Protein AF-A0A7Y1SNH7-F1 (afdb_monomer_lite)

Radius of gyration: 24.49 Å; chains: 1; bounding box: 54×29×59 Å

Foldseek 3Di:
DVVVVVVVVVVVVVLVPDPDAQLQNQLQVQLVVQLVVQLVVCCVDDPRHSPVRSNVRNNVRNVVRNVVRVVVRVCVVPVVPCPCPPVNFDWDADPVVRFIWTQDPVPRFIATPVRHGPPD

Secondary structure (DSSP, 8-state):
-HHHHHHHHHHHHHHHH----HHHHHHHHHHHHHHHHHHHHHHHSTTT-HHHHHHHHHHHHHHHHHHHHHHHHHHHHS-------TT-PPEEEETTTTEEEEE-TTT--EEETTS-B---

Sequence (120 aa):
MKKLILASSAALVLAACTTTGNTERGAAIGAAGGAAAGAIIGNNTGSGDAKTGAIIGGVVGAVGGGMVGREKDKQMNEPTQLKKPASGQTLYYDEQAGRYYFVEEATGRTYWKNGTLRSQ

Structure 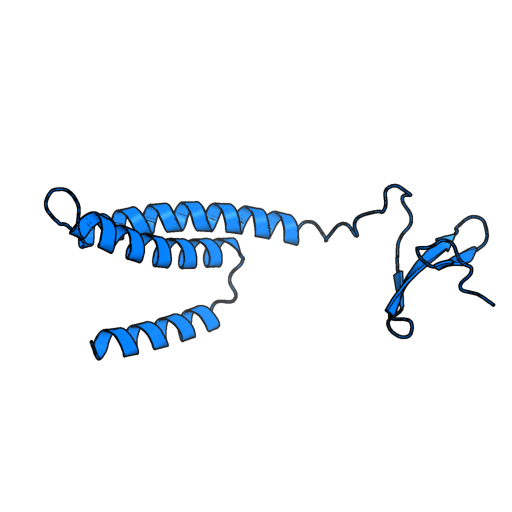(mmCIF, N/CA/C/O backbone):
data_AF-A0A7Y1SNH7-F1
#
_entry.id   AF-A0A7Y1SNH7-F1
#
loop_
_atom_site.group_PDB
_atom_site.id
_atom_site.type_symbol
_atom_site.label_atom_id
_atom_site.label_alt_id
_atom_site.label_comp_id
_atom_site.label_asym_id
_atom_site.label_entity_id
_atom_site.label_seq_id
_atom_site.pdbx_PDB_ins_code
_atom_site.Cartn_x
_atom_site.Cartn_y
_atom_site.Cartn_z
_atom_site.occupancy
_atom_site.B_iso_or_equiv
_atom_site.auth_seq_id
_atom_site.auth_comp_id
_atom_site.auth_asym_id
_atom_site.auth_atom_id
_atom_site.pdbx_PDB_model_num
ATOM 1 N N . MET A 1 1 ? 12.726 -17.276 -21.880 1.00 46.91 1 MET A N 1
ATOM 2 C CA . MET A 1 1 ? 11.355 -17.716 -21.521 1.00 46.91 1 MET A CA 1
ATOM 3 C C . MET A 1 1 ? 11.330 -18.742 -20.386 1.00 46.91 1 MET A C 1
ATOM 5 O O . MET A 1 1 ? 10.824 -18.395 -19.333 1.00 46.91 1 MET A O 1
ATOM 9 N N . LYS A 1 2 ? 11.950 -19.933 -20.497 1.00 40.03 2 LYS A N 1
ATOM 10 C CA . LYS A 1 2 ? 11.984 -20.916 -19.382 1.00 40.03 2 LYS A CA 1
ATOM 11 C C . LYS A 1 2 ? 12.575 -20.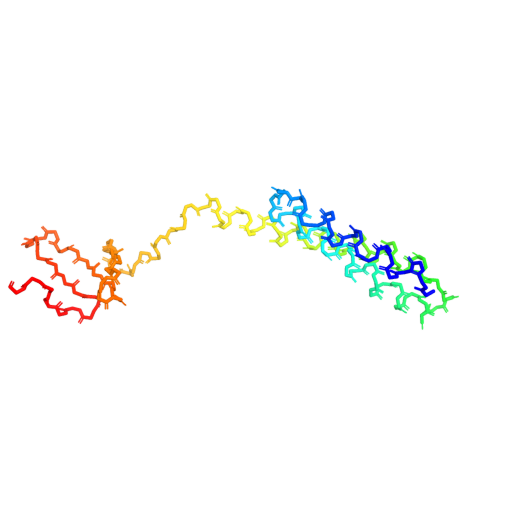372 -18.063 1.00 40.03 2 LYS A C 1
ATOM 13 O O . LYS A 1 2 ? 12.062 -20.663 -16.992 1.00 40.03 2 LYS A O 1
ATOM 18 N N . LYS A 1 3 ? 13.613 -19.526 -18.147 1.00 45.16 3 LYS A N 1
ATOM 19 C CA . LYS A 1 3 ? 14.266 -18.912 -16.973 1.00 45.16 3 LYS A CA 1
ATOM 20 C C . LYS A 1 3 ? 13.418 -17.837 -16.269 1.00 45.16 3 LYS A C 1
ATOM 22 O O . LYS A 1 3 ? 13.597 -17.624 -15.080 1.00 45.16 3 LYS A O 1
ATOM 27 N N . LEU A 1 4 ? 12.486 -17.196 -16.985 1.00 53.53 4 LEU A N 1
ATOM 28 C CA . LEU A 1 4 ? 11.570 -16.193 -16.415 1.00 53.53 4 LEU A CA 1
ATOM 29 C C . LEU A 1 4 ? 10.461 -16.852 -15.587 1.00 53.53 4 LEU A C 1
ATOM 31 O O . LEU A 1 4 ? 10.073 -16.316 -14.556 1.00 53.53 4 LEU A O 1
ATOM 35 N N . ILE A 1 5 ? 10.006 -18.038 -16.004 1.00 57.72 5 ILE A N 1
ATOM 36 C CA . ILE A 1 5 ? 8.978 -18.801 -15.288 1.00 57.72 5 ILE A CA 1
ATOM 37 C C . ILE A 1 5 ? 9.536 -19.313 -13.953 1.00 57.72 5 ILE A C 1
ATOM 39 O O . ILE A 1 5 ? 8.928 -19.067 -12.919 1.00 57.72 5 ILE A O 1
ATOM 43 N N . LEU A 1 6 ? 10.736 -19.914 -13.949 1.00 53.91 6 LEU A N 1
ATOM 44 C CA . LEU A 1 6 ? 11.377 -20.381 -12.708 1.00 53.91 6 LEU A CA 1
ATOM 45 C C . LEU A 1 6 ? 11.674 -19.242 -11.715 1.00 53.91 6 LEU A C 1
ATOM 47 O O . LEU A 1 6 ? 11.485 -19.412 -10.513 1.00 53.91 6 LEU A O 1
ATOM 51 N N . ALA A 1 7 ? 12.118 -18.080 -12.207 1.00 56.19 7 ALA A N 1
ATOM 52 C CA . ALA A 1 7 ? 12.403 -16.921 -11.359 1.00 56.19 7 ALA A CA 1
ATOM 53 C C . ALA A 1 7 ? 11.126 -16.311 -10.750 1.00 56.19 7 ALA A C 1
ATOM 55 O O . ALA A 1 7 ? 11.141 -15.865 -9.605 1.00 56.19 7 ALA A O 1
ATOM 56 N N . SER A 1 8 ? 10.011 -16.332 -11.489 1.00 59.22 8 SER A N 1
ATOM 57 C CA . SER A 1 8 ? 8.720 -15.838 -11.004 1.00 59.22 8 SER A CA 1
ATOM 58 C C . SER A 1 8 ? 8.143 -16.746 -9.911 1.00 59.22 8 SER A C 1
ATOM 60 O O . SER A 1 8 ? 7.733 -16.250 -8.866 1.00 59.22 8 SER A O 1
ATOM 62 N N . SER A 1 9 ? 8.218 -18.073 -10.070 1.00 58.44 9 SER A N 1
ATOM 63 C CA . SER A 1 9 ? 7.771 -19.029 -9.044 1.00 58.44 9 SER A CA 1
ATOM 64 C C . SER A 1 9 ? 8.546 -18.888 -7.729 1.00 58.44 9 SER A C 1
ATOM 66 O O . SER A 1 9 ? 7.945 -18.897 -6.659 1.00 58.44 9 SER A O 1
ATOM 68 N N . ALA A 1 10 ? 9.869 -18.698 -7.798 1.00 58.09 10 ALA A N 1
ATOM 69 C CA . ALA A 1 10 ? 10.703 -18.492 -6.614 1.00 58.09 10 ALA A CA 1
ATOM 70 C C . ALA A 1 10 ? 10.401 -17.157 -5.905 1.00 58.09 10 ALA A C 1
ATOM 72 O O . ALA A 1 10 ? 10.392 -17.103 -4.677 1.00 58.09 10 ALA A O 1
ATOM 73 N N . ALA A 1 11 ? 10.089 -16.098 -6.661 1.00 59.66 11 ALA A N 1
ATOM 74 C CA . ALA A 1 11 ? 9.716 -14.800 -6.099 1.00 59.66 11 ALA A CA 1
ATOM 75 C C . ALA A 1 11 ? 8.379 -14.847 -5.337 1.00 59.66 11 ALA A C 1
ATOM 77 O O . ALA A 1 11 ? 8.260 -14.220 -4.286 1.00 59.66 11 ALA A O 1
ATOM 78 N N . LEU A 1 12 ? 7.397 -15.627 -5.812 1.00 61.50 12 LEU A N 1
ATOM 79 C CA . LEU A 1 12 ? 6.145 -15.846 -5.077 1.00 61.50 12 LEU A CA 1
ATOM 80 C C . LEU A 1 12 ? 6.361 -16.637 -3.778 1.00 61.50 12 LEU A C 1
ATOM 82 O O . LEU A 1 12 ? 5.725 -16.326 -2.775 1.00 61.50 12 LEU A O 1
ATOM 86 N N . VAL A 1 13 ? 7.270 -17.616 -3.774 1.00 60.81 13 VAL A N 1
ATOM 87 C CA . VAL A 1 13 ? 7.599 -18.397 -2.568 1.00 60.81 13 VAL A CA 1
ATOM 88 C C . VAL A 1 13 ? 8.356 -17.542 -1.544 1.00 60.81 13 VAL A C 1
ATOM 90 O O . VAL A 1 13 ? 8.038 -17.601 -0.362 1.00 60.81 13 VAL A O 1
ATOM 93 N N . LEU A 1 14 ? 9.282 -16.671 -1.968 1.00 56.72 14 LEU A N 1
ATOM 94 C CA . LEU A 1 14 ? 9.933 -15.717 -1.054 1.00 56.72 14 LEU A CA 1
ATOM 95 C C . LEU A 1 14 ? 8.958 -14.653 -0.520 1.00 56.72 14 LEU A C 1
ATOM 97 O O . LEU A 1 14 ? 9.035 -14.294 0.653 1.00 56.72 14 LEU A O 1
ATOM 101 N N . ALA A 1 15 ? 8.014 -14.186 -1.344 1.00 56.47 15 ALA A N 1
ATOM 102 C CA . ALA A 1 15 ? 6.948 -13.286 -0.903 1.00 56.47 15 ALA A CA 1
ATOM 103 C C . ALA A 1 15 ? 5.956 -13.964 0.062 1.00 56.47 15 ALA A C 1
ATOM 105 O O . ALA A 1 15 ? 5.326 -13.278 0.863 1.00 56.47 15 ALA A O 1
ATOM 106 N N . ALA A 1 16 ? 5.828 -15.293 0.006 1.00 54.38 16 ALA A N 1
ATOM 107 C CA . ALA A 1 16 ? 5.035 -16.072 0.953 1.00 54.38 16 ALA A CA 1
ATOM 108 C C . ALA A 1 16 ? 5.760 -16.304 2.292 1.00 54.38 16 ALA A C 1
ATOM 110 O O . ALA A 1 16 ? 5.099 -16.494 3.309 1.00 54.38 16 ALA A O 1
ATOM 111 N N . CYS A 1 17 ? 7.098 -16.256 2.309 1.00 56.31 17 CYS A N 1
ATOM 112 C CA . CYS A 1 17 ? 7.905 -16.444 3.518 1.00 56.31 17 CYS A CA 1
ATOM 113 C C . CYS A 1 17 ? 8.202 -15.146 4.291 1.00 56.31 17 CYS A C 1
ATOM 115 O O . CYS A 1 17 ? 8.719 -15.225 5.405 1.00 56.31 17 CYS A O 1
ATOM 117 N N . THR A 1 18 ? 7.908 -13.959 3.743 1.00 51.53 18 THR A N 1
ATOM 118 C CA . THR A 1 18 ? 8.114 -12.702 4.479 1.00 51.53 18 THR A CA 1
ATOM 119 C C . THR A 1 18 ? 6.916 -12.387 5.373 1.00 51.53 18 THR A C 1
ATOM 121 O O . THR A 1 18 ? 5.823 -12.064 4.913 1.00 51.53 18 THR A O 1
ATOM 124 N N . THR A 1 19 ? 7.138 -12.483 6.684 1.00 52.97 19 THR A N 1
ATOM 125 C CA . THR A 1 19 ? 6.210 -12.010 7.719 1.00 52.97 19 THR A CA 1
ATOM 126 C C . THR A 1 19 ? 6.458 -10.535 8.071 1.00 52.97 19 THR A C 1
ATOM 128 O O . THR A 1 19 ? 6.150 -10.107 9.180 1.00 52.97 19 THR A O 1
ATOM 131 N N . THR A 1 20 ? 7.049 -9.738 7.173 1.00 61.09 20 THR A N 1
ATOM 132 C CA . THR A 1 20 ? 7.314 -8.320 7.458 1.00 61.09 20 THR A CA 1
ATOM 133 C C . THR A 1 20 ? 6.053 -7.453 7.314 1.00 61.09 20 THR A C 1
ATOM 135 O O . THR A 1 20 ? 5.167 -7.745 6.510 1.00 61.09 20 THR A O 1
ATOM 138 N N . GLY A 1 21 ? 5.977 -6.371 8.104 1.00 74.19 21 GLY A N 1
ATOM 139 C CA . GLY A 1 21 ? 4.894 -5.380 8.117 1.00 74.19 21 GLY A CA 1
ATOM 140 C C . GLY A 1 21 ? 4.508 -4.801 6.746 1.00 74.19 21 GLY A C 1
ATOM 141 O O . GLY A 1 21 ? 5.219 -4.940 5.743 1.00 74.19 21 GLY A O 1
ATOM 142 N N . ASN A 1 22 ? 3.356 -4.125 6.696 1.00 83.75 22 ASN A N 1
ATOM 143 C CA . ASN A 1 22 ? 2.737 -3.655 5.453 1.00 83.75 22 ASN A CA 1
ATOM 144 C C . ASN A 1 22 ? 3.638 -2.682 4.678 1.00 83.75 22 ASN A C 1
ATOM 146 O O . ASN A 1 22 ? 3.548 -2.633 3.452 1.00 83.75 22 ASN A O 1
ATOM 150 N N . THR A 1 23 ? 4.521 -1.953 5.365 1.00 85.56 23 THR A N 1
ATOM 151 C CA . THR A 1 23 ? 5.557 -1.089 4.774 1.00 85.56 23 THR A CA 1
ATOM 152 C C . THR A 1 23 ? 6.482 -1.856 3.829 1.00 85.56 23 THR A C 1
ATOM 154 O O . THR A 1 23 ? 6.603 -1.487 2.663 1.00 85.56 23 THR A O 1
ATOM 157 N N . GLU A 1 24 ? 7.121 -2.932 4.294 1.00 84.62 24 GLU A N 1
ATOM 158 C CA . GLU A 1 24 ? 8.096 -3.675 3.482 1.00 84.62 24 GLU A CA 1
ATOM 159 C C . GLU A 1 24 ? 7.409 -4.430 2.349 1.00 84.62 24 GLU A C 1
ATOM 161 O O . GLU A 1 24 ? 7.877 -4.417 1.211 1.00 84.62 24 GLU A O 1
ATOM 166 N N . ARG A 1 25 ? 6.237 -5.011 2.627 1.00 85.19 25 ARG A N 1
ATOM 167 C CA . ARG A 1 25 ? 5.421 -5.660 1.599 1.00 85.19 25 ARG A CA 1
ATOM 168 C C . ARG A 1 25 ? 4.971 -4.668 0.527 1.00 85.19 25 ARG A C 1
ATOM 170 O O . ARG A 1 25 ? 5.043 -4.975 -0.662 1.00 85.19 25 ARG A O 1
ATOM 177 N N . GLY A 1 26 ? 4.523 -3.483 0.938 1.00 85.81 26 GLY A N 1
ATOM 178 C CA . GLY A 1 26 ? 4.146 -2.401 0.036 1.00 85.81 26 GLY A CA 1
ATOM 179 C C . GLY A 1 26 ? 5.324 -1.953 -0.822 1.00 85.81 26 GLY A C 1
ATOM 180 O O . GLY A 1 26 ? 5.182 -1.863 -2.040 1.00 85.81 26 GLY A O 1
ATOM 181 N N . ALA A 1 27 ? 6.497 -1.761 -0.215 1.00 89.00 27 ALA A N 1
ATOM 182 C CA . ALA A 1 27 ? 7.719 -1.408 -0.929 1.00 89.00 27 ALA A CA 1
ATOM 183 C C . ALA A 1 27 ? 8.142 -2.499 -1.921 1.00 89.00 27 ALA A C 1
ATOM 185 O O . ALA A 1 27 ? 8.435 -2.191 -3.069 1.00 89.00 27 ALA A O 1
ATOM 186 N N . ALA A 1 28 ? 8.112 -3.775 -1.535 1.00 87.75 28 ALA A N 1
ATOM 187 C CA . ALA A 1 28 ? 8.488 -4.881 -2.413 1.00 87.75 28 ALA A CA 1
ATOM 188 C C . ALA A 1 28 ? 7.544 -5.018 -3.620 1.00 87.75 28 ALA A C 1
ATOM 190 O O . ALA A 1 28 ? 8.001 -5.127 -4.759 1.00 87.75 28 ALA A O 1
ATOM 191 N N . ILE A 1 29 ? 6.226 -4.966 -3.389 1.00 87.62 29 ILE A N 1
ATOM 192 C CA . ILE A 1 29 ? 5.219 -5.031 -4.460 1.00 87.62 29 ILE A CA 1
ATOM 193 C C . ILE A 1 29 ? 5.332 -3.809 -5.371 1.00 87.62 29 ILE A C 1
ATOM 195 O O . ILE A 1 29 ? 5.327 -3.946 -6.596 1.00 87.62 29 ILE A O 1
ATOM 199 N N . GLY A 1 30 ? 5.468 -2.623 -4.779 1.00 87.25 30 GLY A N 1
ATOM 200 C CA . GLY A 1 30 ? 5.657 -1.381 -5.510 1.00 87.25 30 GLY A CA 1
ATOM 201 C C . GLY A 1 30 ? 6.927 -1.408 -6.358 1.00 87.25 30 GLY A C 1
ATOM 202 O O . GLY A 1 30 ? 6.875 -1.056 -7.532 1.00 87.25 30 GLY A O 1
ATOM 203 N N . ALA A 1 31 ? 8.042 -1.903 -5.816 1.00 91.56 31 ALA A N 1
ATOM 204 C CA . ALA A 1 31 ? 9.304 -2.038 -6.536 1.00 91.56 31 ALA A CA 1
ATOM 205 C C . ALA A 1 31 ? 9.190 -2.999 -7.719 1.00 91.56 31 ALA A C 1
ATOM 207 O O . ALA A 1 31 ? 9.605 -2.671 -8.827 1.00 91.56 31 ALA A O 1
ATOM 208 N N . ALA A 1 32 ? 8.599 -4.176 -7.506 1.00 90.31 32 ALA A N 1
ATOM 209 C CA . ALA A 1 32 ? 8.435 -5.172 -8.558 1.00 90.31 32 ALA A CA 1
ATOM 210 C C . ALA A 1 32 ? 7.515 -4.663 -9.682 1.00 90.31 32 ALA A C 1
ATOM 212 O O . ALA A 1 32 ? 7.870 -4.751 -10.860 1.00 90.31 32 ALA A O 1
ATOM 213 N N . GLY A 1 33 ? 6.362 -4.085 -9.325 1.00 91.56 33 GLY A N 1
ATOM 214 C CA . GLY A 1 33 ? 5.412 -3.524 -10.289 1.00 91.56 33 GLY A CA 1
ATOM 215 C C . GLY A 1 33 ? 5.976 -2.309 -11.027 1.00 91.56 33 GLY A C 1
ATOM 216 O O . GLY A 1 33 ? 5.882 -2.223 -12.252 1.00 91.56 33 GLY A O 1
ATOM 217 N N . GLY A 1 34 ? 6.627 -1.407 -10.294 1.00 89.62 34 GLY A N 1
ATOM 218 C CA . GLY A 1 34 ? 7.270 -0.219 -10.837 1.00 89.62 34 GLY A CA 1
ATOM 219 C C . GLY A 1 34 ? 8.440 -0.554 -11.757 1.00 89.62 34 GLY A C 1
ATOM 220 O O . GLY A 1 34 ? 8.559 0.046 -12.821 1.00 89.62 34 GLY A O 1
ATOM 221 N N . ALA A 1 35 ? 9.264 -1.549 -11.421 1.00 91.94 35 ALA A N 1
ATOM 222 C CA . ALA A 1 35 ? 10.362 -1.987 -12.278 1.00 91.94 35 ALA A CA 1
ATOM 223 C C . ALA A 1 35 ? 9.860 -2.627 -13.575 1.00 91.94 35 ALA A C 1
ATOM 225 O O . ALA A 1 35 ? 10.405 -2.354 -14.642 1.00 91.94 35 ALA A O 1
ATOM 226 N N . ALA A 1 36 ? 8.800 -3.437 -13.513 1.00 92.62 36 ALA A N 1
ATOM 227 C CA . ALA A 1 36 ? 8.200 -4.020 -14.710 1.00 92.62 36 ALA A CA 1
ATOM 228 C C . ALA A 1 36 ? 7.620 -2.935 -15.634 1.00 92.62 36 ALA A C 1
ATOM 230 O O . ALA A 1 36 ? 7.944 -2.899 -16.822 1.00 92.62 36 ALA A O 1
ATOM 231 N N . ALA A 1 37 ? 6.819 -2.014 -15.087 1.00 91.62 37 ALA A N 1
ATOM 232 C CA . ALA A 1 3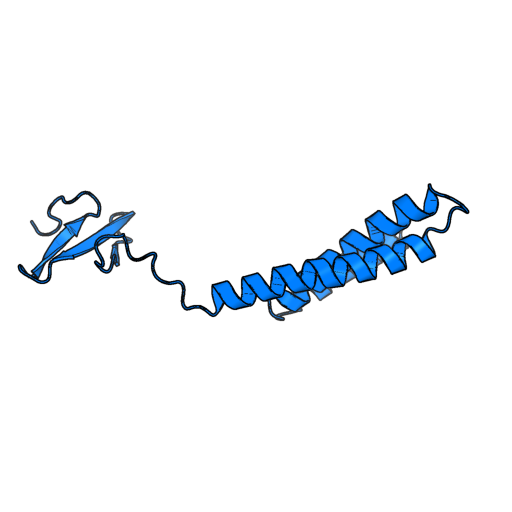7 ? 6.244 -0.907 -15.851 1.00 91.62 37 ALA A CA 1
ATOM 233 C C . ALA A 1 37 ? 7.330 0.033 -16.399 1.00 91.62 37 ALA A C 1
ATOM 235 O O . ALA A 1 37 ? 7.320 0.381 -17.579 1.00 91.62 37 ALA A O 1
ATOM 236 N N . GLY A 1 38 ? 8.306 0.390 -15.566 1.00 88.44 38 GLY A N 1
ATOM 237 C CA . GLY A 1 38 ? 9.434 1.232 -15.941 1.00 88.44 38 GLY A CA 1
ATOM 238 C C . GLY A 1 38 ? 10.301 0.601 -17.027 1.00 88.44 38 GLY A C 1
ATOM 239 O O . GLY A 1 38 ? 10.722 1.306 -17.937 1.00 88.44 38 GLY A O 1
ATOM 240 N N . ALA A 1 39 ? 10.511 -0.719 -17.003 1.00 91.12 39 ALA A N 1
ATOM 241 C CA . ALA A 1 39 ? 11.226 -1.426 -18.064 1.00 91.12 39 ALA A CA 1
ATOM 242 C C . ALA A 1 39 ? 10.505 -1.314 -19.410 1.00 91.12 39 ALA A C 1
ATOM 244 O O . ALA A 1 39 ? 11.138 -1.035 -20.425 1.00 91.12 39 ALA A O 1
ATOM 245 N N . ILE A 1 40 ? 9.181 -1.505 -19.413 1.00 92.88 40 ILE A N 1
ATOM 246 C CA . ILE A 1 40 ? 8.358 -1.396 -20.622 1.00 92.88 40 ILE A CA 1
ATOM 247 C C . ILE A 1 40 ? 8.418 0.033 -21.160 1.00 92.88 40 ILE A C 1
ATOM 249 O O . ILE A 1 40 ? 8.686 0.227 -22.343 1.00 92.88 40 ILE A O 1
ATOM 253 N N . ILE A 1 41 ? 8.207 1.033 -20.302 1.00 89.12 41 ILE A N 1
ATOM 254 C CA . ILE A 1 41 ? 8.211 2.441 -20.713 1.00 89.12 41 ILE A CA 1
ATOM 255 C C . ILE A 1 41 ? 9.602 2.839 -21.214 1.00 89.12 41 ILE A C 1
ATOM 257 O O . ILE A 1 41 ? 9.720 3.323 -22.337 1.00 89.12 41 ILE A O 1
ATOM 261 N N . GLY A 1 42 ? 10.655 2.562 -20.441 1.00 87.62 42 GLY A N 1
ATOM 262 C CA . GLY A 1 42 ? 12.038 2.894 -20.789 1.00 87.62 42 GLY A CA 1
ATOM 263 C C . GLY A 1 42 ? 12.524 2.220 -22.072 1.00 87.62 42 GLY A C 1
ATOM 264 O O . GLY A 1 42 ? 13.285 2.821 -22.819 1.00 87.62 42 GLY A O 1
ATOM 265 N N . ASN A 1 43 ? 12.026 1.020 -22.390 1.00 89.38 43 ASN A N 1
ATOM 266 C CA . ASN A 1 43 ? 12.307 0.357 -23.665 1.00 89.38 43 ASN A CA 1
ATOM 267 C C . ASN A 1 43 ? 11.610 1.020 -24.869 1.00 89.38 43 ASN A C 1
ATOM 269 O O . ASN A 1 43 ? 12.042 0.828 -25.999 1.00 89.38 43 ASN A O 1
ATOM 273 N N . ASN A 1 44 ? 10.518 1.759 -24.647 1.00 88.38 44 ASN A N 1
ATOM 274 C CA . ASN A 1 44 ? 9.705 2.379 -25.701 1.00 88.38 44 ASN A CA 1
ATOM 275 C C . ASN A 1 44 ? 9.882 3.906 -25.800 1.00 88.38 44 ASN A C 1
ATOM 277 O O . ASN A 1 44 ? 9.245 4.533 -26.643 1.00 88.38 44 ASN A O 1
ATOM 281 N N . THR A 1 45 ? 10.713 4.525 -24.957 1.00 85.12 45 THR A N 1
ATOM 282 C CA . THR A 1 45 ? 10.954 5.979 -24.971 1.00 85.12 45 THR A CA 1
ATOM 283 C C . THR A 1 45 ? 12.437 6.322 -25.085 1.00 85.12 45 THR A C 1
ATOM 285 O O . THR A 1 45 ? 13.299 5.630 -24.545 1.00 85.12 45 THR A O 1
ATOM 288 N N . GLY A 1 46 ? 12.735 7.425 -25.783 1.00 74.69 46 GLY A N 1
ATOM 289 C CA . GLY A 1 46 ? 14.097 7.935 -25.960 1.00 74.69 46 GLY A CA 1
ATOM 290 C C . GLY A 1 46 ? 15.026 6.922 -26.632 1.00 74.69 46 GLY A C 1
ATOM 291 O O . GLY A 1 46 ? 14.707 6.388 -27.690 1.00 74.69 46 GLY A O 1
ATOM 292 N N . SER A 1 47 ? 16.171 6.662 -26.000 1.00 77.81 47 SER A N 1
ATOM 293 C CA . SER A 1 47 ? 17.216 5.740 -26.466 1.00 77.81 47 SER A CA 1
ATOM 294 C C . SER A 1 47 ? 16.845 4.251 -26.368 1.00 77.81 47 SER A C 1
ATOM 296 O O . SER A 1 47 ? 17.601 3.417 -26.858 1.00 77.81 47 SER A O 1
ATOM 298 N N . GLY A 1 48 ? 15.712 3.905 -25.740 1.00 80.50 48 GLY A N 1
ATOM 299 C CA . GLY A 1 48 ? 15.256 2.518 -25.599 1.00 80.50 48 GLY A CA 1
ATOM 300 C C . GLY A 1 48 ? 15.958 1.723 -24.490 1.00 80.50 48 GLY A C 1
ATOM 301 O O . GLY A 1 48 ? 16.327 0.569 -24.692 1.00 80.50 48 GLY A O 1
ATOM 302 N N . ASP A 1 49 ? 16.127 2.306 -23.300 1.00 88.19 49 ASP A N 1
ATOM 303 C CA . ASP A 1 49 ? 16.807 1.666 -22.168 1.00 88.19 49 ASP A CA 1
ATOM 304 C C . ASP A 1 49 ? 15.840 1.053 -21.145 1.00 88.19 49 ASP A C 1
ATOM 306 O O . ASP A 1 49 ? 15.495 1.645 -20.114 1.00 88.19 49 ASP A O 1
ATOM 310 N N . ALA A 1 50 ? 15.475 -0.211 -21.377 1.00 87.94 50 ALA A N 1
ATOM 311 C CA . ALA A 1 50 ? 14.662 -1.001 -20.448 1.00 87.94 50 ALA A CA 1
ATOM 312 C C . ALA A 1 50 ? 15.285 -1.088 -19.043 1.00 87.94 50 ALA A C 1
ATOM 314 O O . ALA A 1 50 ? 14.580 -1.079 -18.038 1.00 87.94 50 ALA A O 1
ATOM 315 N N . LYS A 1 51 ? 16.618 -1.167 -18.954 1.00 90.62 51 LYS A N 1
ATOM 316 C CA . LYS A 1 51 ? 17.330 -1.318 -17.676 1.00 90.62 51 LYS A CA 1
ATOM 317 C C . LYS A 1 51 ? 17.211 -0.062 -16.817 1.00 90.62 51 LYS A C 1
ATOM 319 O O . LYS A 1 51 ? 16.889 -0.152 -15.635 1.00 90.62 51 LYS A O 1
ATOM 324 N N . THR A 1 52 ? 17.437 1.098 -17.426 1.00 89.88 52 THR A N 1
ATOM 325 C CA . THR A 1 52 ? 17.318 2.401 -16.768 1.00 89.88 52 THR A CA 1
ATOM 326 C C . THR A 1 52 ? 15.877 2.644 -16.339 1.00 89.88 52 THR A C 1
ATOM 328 O O . THR A 1 52 ? 15.632 2.989 -15.184 1.00 89.88 52 THR A O 1
ATOM 331 N N . GLY A 1 53 ? 14.918 2.347 -17.220 1.00 87.81 53 GLY A N 1
ATOM 332 C CA . GLY A 1 53 ? 13.497 2.413 -16.894 1.00 87.81 53 GLY A CA 1
ATOM 333 C C . GLY A 1 53 ? 13.106 1.493 -15.734 1.00 87.81 53 GLY A C 1
ATOM 334 O O . GLY A 1 53 ? 12.395 1.923 -14.828 1.00 87.81 53 GLY A O 1
ATOM 335 N N . ALA A 1 54 ? 13.618 0.259 -15.701 1.00 91.62 54 ALA A N 1
ATOM 336 C CA . ALA A 1 54 ? 13.352 -0.694 -14.624 1.00 91.62 54 ALA A CA 1
ATOM 337 C C . ALA A 1 54 ? 13.903 -0.230 -13.271 1.00 91.62 54 ALA A C 1
ATOM 339 O O . ALA A 1 54 ? 13.231 -0.366 -12.253 1.00 91.62 54 ALA A O 1
ATOM 340 N N . ILE A 1 55 ? 15.117 0.326 -13.247 1.00 91.31 55 ILE A N 1
ATOM 341 C CA . ILE A 1 55 ? 15.735 0.826 -12.012 1.00 91.31 55 ILE A CA 1
ATOM 342 C C . ILE A 1 55 ? 14.948 2.027 -11.484 1.00 91.31 55 ILE A C 1
ATOM 344 O O . ILE A 1 55 ? 14.575 2.044 -10.313 1.00 91.31 55 ILE A O 1
ATOM 348 N N . ILE A 1 56 ? 14.644 2.999 -12.349 1.00 91.38 56 ILE A N 1
ATOM 349 C CA . ILE A 1 56 ? 13.889 4.198 -11.962 1.00 91.38 56 ILE A CA 1
ATOM 350 C C . ILE A 1 56 ? 12.492 3.805 -11.480 1.00 91.38 56 ILE A C 1
ATOM 352 O O . ILE A 1 56 ? 12.089 4.177 -10.378 1.00 91.38 56 ILE A O 1
ATOM 356 N N . GLY A 1 57 ? 11.774 3.006 -12.269 1.00 88.50 57 GLY A N 1
ATOM 357 C CA . GLY A 1 57 ? 10.440 2.536 -11.917 1.00 88.50 57 GLY A CA 1
ATOM 358 C C . GLY A 1 57 ? 10.436 1.701 -10.638 1.00 88.50 57 GLY A C 1
ATOM 359 O O . GLY A 1 57 ? 9.539 1.852 -9.813 1.00 88.50 57 GLY A O 1
ATOM 360 N N . GLY A 1 58 ? 11.462 0.875 -10.426 1.00 92.94 58 GLY A N 1
ATOM 361 C CA . GLY A 1 58 ? 11.626 0.076 -9.216 1.00 92.94 58 GLY A CA 1
ATOM 362 C C . GLY A 1 58 ? 11.838 0.924 -7.966 1.00 92.94 58 GLY A C 1
ATOM 363 O O . GLY A 1 58 ? 11.162 0.705 -6.966 1.00 92.94 58 GLY A O 1
ATOM 364 N N . VAL A 1 59 ? 12.712 1.932 -8.015 1.00 94.06 59 VAL A N 1
ATOM 365 C CA . VAL A 1 59 ? 12.940 2.831 -6.870 1.00 94.06 59 VAL A CA 1
ATOM 366 C C . VAL A 1 59 ? 11.694 3.667 -6.570 1.00 94.06 59 VAL A C 1
ATOM 368 O O . VAL A 1 59 ? 11.262 3.725 -5.419 1.00 94.06 59 VAL A O 1
ATOM 371 N N . VAL A 1 60 ? 11.072 4.266 -7.592 1.00 95.31 60 VAL A N 1
ATOM 372 C CA . VAL A 1 60 ? 9.848 5.075 -7.425 1.00 95.31 60 VAL A CA 1
ATOM 373 C C . VAL A 1 60 ? 8.704 4.224 -6.872 1.00 95.31 60 VAL A C 1
ATOM 375 O O . VAL A 1 60 ? 8.029 4.625 -5.921 1.00 95.31 60 VAL A O 1
ATOM 378 N N . GLY A 1 61 ? 8.520 3.024 -7.421 1.00 90.19 61 GLY A N 1
ATOM 379 C CA . GLY A 1 61 ? 7.526 2.071 -6.952 1.00 90.19 61 GLY A CA 1
ATOM 380 C C . GLY A 1 61 ? 7.785 1.604 -5.519 1.00 90.19 61 GLY A C 1
ATOM 381 O O . GLY A 1 61 ? 6.841 1.522 -4.737 1.00 90.19 61 GLY A O 1
ATOM 382 N N . ALA A 1 62 ? 9.044 1.363 -5.139 1.00 90.19 62 ALA A N 1
ATOM 383 C CA . ALA A 1 62 ? 9.413 0.973 -3.778 1.00 90.19 62 ALA A CA 1
ATOM 384 C C . ALA A 1 62 ? 9.072 2.057 -2.753 1.00 90.19 62 ALA A C 1
ATOM 386 O O . ALA A 1 62 ? 8.465 1.772 -1.721 1.00 90.19 62 ALA A O 1
ATOM 387 N N . VAL A 1 63 ? 9.430 3.309 -3.052 1.00 93.19 63 VAL A N 1
ATOM 388 C CA . VAL A 1 63 ? 9.145 4.452 -2.178 1.00 93.19 63 VAL A CA 1
ATOM 389 C C . VAL A 1 63 ? 7.635 4.652 -2.047 1.00 93.19 63 VAL A C 1
ATOM 391 O O . VAL A 1 63 ? 7.122 4.693 -0.928 1.00 93.19 63 VAL A O 1
ATOM 394 N N . GLY A 1 64 ? 6.907 4.698 -3.168 1.00 92.88 64 GLY A N 1
ATOM 395 C CA . GLY A 1 64 ? 5.453 4.883 -3.158 1.00 92.88 64 GLY A CA 1
ATOM 396 C C . GLY A 1 64 ? 4.716 3.746 -2.444 1.00 92.88 64 GLY A C 1
ATOM 397 O O . GLY A 1 64 ? 3.864 3.986 -1.588 1.00 92.88 64 GLY A O 1
ATOM 398 N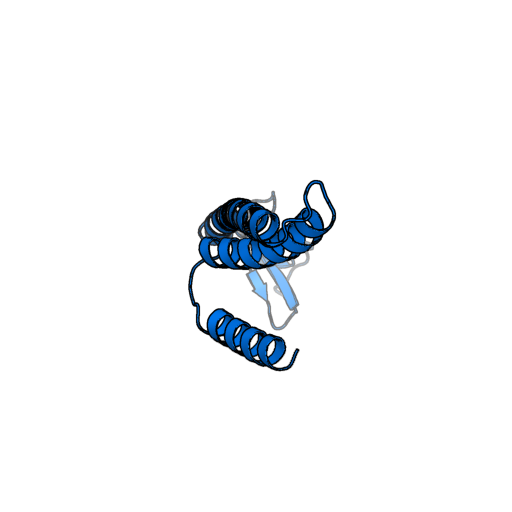 N . GLY A 1 65 ? 5.088 2.498 -2.732 1.00 86.19 65 GLY A N 1
ATOM 399 C CA . GLY A 1 65 ? 4.517 1.322 -2.082 1.00 86.19 65 GLY A CA 1
ATOM 400 C C . GLY A 1 65 ? 4.834 1.253 -0.585 1.00 86.19 65 GLY A C 1
ATOM 401 O O . GLY A 1 65 ? 3.962 0.900 0.211 1.00 86.19 65 GLY A O 1
ATOM 402 N N . GLY A 1 66 ? 6.047 1.645 -0.186 1.00 88.62 66 GLY A N 1
ATOM 403 C CA . GLY A 1 66 ? 6.466 1.704 1.213 1.00 88.62 66 GLY A CA 1
ATOM 404 C C . GLY A 1 66 ? 5.711 2.759 2.018 1.00 88.62 66 GLY A C 1
ATOM 405 O O . GLY A 1 66 ? 5.290 2.484 3.139 1.00 88.62 66 GLY A O 1
ATOM 406 N N . MET A 1 67 ? 5.461 3.941 1.444 1.00 90.50 67 MET A N 1
ATOM 407 C CA . MET A 1 67 ? 4.668 4.993 2.096 1.00 90.50 67 MET A CA 1
ATOM 408 C C . MET A 1 67 ? 3.232 4.538 2.378 1.00 90.50 67 MET A C 1
ATOM 410 O O . MET A 1 67 ? 2.768 4.646 3.512 1.00 90.50 67 MET A O 1
ATOM 414 N N . VAL A 1 68 ? 2.566 3.947 1.380 1.00 87.75 68 VAL A N 1
ATOM 415 C CA . VAL A 1 68 ? 1.209 3.394 1.543 1.00 87.75 68 VAL A CA 1
ATOM 416 C C . VAL A 1 68 ? 1.199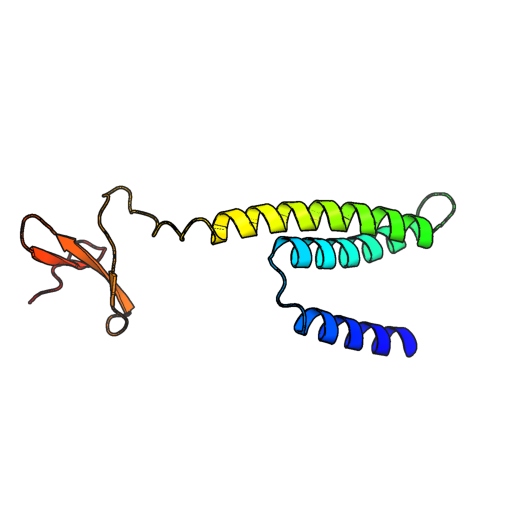 2.269 2.578 1.00 87.75 68 VAL A C 1
ATOM 418 O O . VAL A 1 68 ? 0.290 2.173 3.402 1.00 87.75 68 VAL A O 1
ATOM 421 N N . GLY A 1 69 ? 2.221 1.412 2.568 1.00 85.19 69 GLY A N 1
ATOM 422 C CA . GLY A 1 69 ? 2.381 0.366 3.571 1.00 85.19 69 GLY A CA 1
ATOM 423 C C . GLY A 1 69 ? 2.563 0.916 4.990 1.00 85.19 69 GLY A C 1
ATOM 424 O O . GLY A 1 69 ? 1.942 0.409 5.920 1.00 85.19 69 GLY A O 1
ATOM 425 N N . ARG A 1 70 ? 3.325 2.004 5.150 1.00 86.62 70 ARG A N 1
ATOM 426 C CA . ARG A 1 70 ? 3.541 2.692 6.434 1.00 86.62 70 ARG A CA 1
ATOM 427 C C . ARG A 1 70 ? 2.264 3.314 6.981 1.00 86.62 70 ARG A C 1
ATOM 429 O O . ARG A 1 70 ? 2.051 3.298 8.190 1.00 86.62 70 ARG A O 1
ATOM 436 N N . GLU A 1 71 ? 1.414 3.859 6.120 1.00 85.69 71 GLU A N 1
ATOM 437 C CA . GLU A 1 71 ? 0.095 4.359 6.523 1.00 85.69 71 GLU A CA 1
ATOM 438 C C . GLU A 1 71 ? -0.825 3.222 6.970 1.00 85.69 71 GLU A C 1
ATOM 440 O O . GLU A 1 71 ? -1.471 3.337 8.009 1.00 85.69 71 GLU A O 1
ATOM 445 N N . LYS A 1 72 ? -0.819 2.093 6.254 1.00 82.44 72 LYS A N 1
ATOM 446 C CA . LYS A 1 72 ? -1.566 0.894 6.659 1.00 82.44 72 LYS A CA 1
ATOM 447 C C . LYS A 1 72 ? -1.074 0.329 7.988 1.00 82.44 72 LYS A C 1
ATOM 449 O O . LYS A 1 72 ? -1.894 0.002 8.837 1.00 82.44 72 LYS A O 1
ATOM 454 N N . ASP A 1 73 ? 0.241 0.268 8.199 1.00 82.56 73 ASP A N 1
ATOM 455 C CA . ASP A 1 73 ? 0.818 -0.152 9.480 1.00 82.56 73 ASP A CA 1
ATOM 456 C C . ASP A 1 73 ? 0.385 0.773 10.624 1.00 82.56 73 ASP A C 1
ATOM 458 O O . ASP A 1 73 ? 0.092 0.289 11.713 1.00 82.56 73 ASP A O 1
ATOM 462 N N . LYS A 1 74 ? 0.287 2.089 10.394 1.00 81.25 74 LYS A N 1
ATOM 463 C CA . LYS A 1 74 ? -0.244 3.030 11.395 1.00 81.25 74 LYS A CA 1
ATOM 464 C C . LYS A 1 74 ? -1.725 2.783 11.683 1.00 81.25 74 LYS A C 1
ATOM 466 O O . LYS A 1 74 ? -2.088 2.671 12.844 1.00 81.25 74 LYS A O 1
ATOM 471 N N . GLN A 1 75 ? -2.547 2.611 10.648 1.00 75.19 75 GLN A N 1
ATOM 472 C CA . GLN A 1 75 ? -3.986 2.358 10.798 1.00 75.19 75 GLN A CA 1
ATOM 473 C C . GLN A 1 75 ? -4.305 1.029 11.492 1.00 75.19 75 GLN A C 1
ATOM 475 O O . GLN A 1 75 ? -5.322 0.930 12.168 1.00 75.19 75 GLN A O 1
ATOM 480 N N . MET A 1 76 ? -3.470 0.003 11.304 1.00 69.69 76 MET A N 1
ATOM 481 C CA . MET A 1 76 ? -3.657 -1.300 11.951 1.00 69.69 76 MET A CA 1
ATOM 482 C C . MET A 1 76 ? -3.107 -1.336 13.383 1.00 69.69 76 MET A C 1
ATOM 484 O O . MET A 1 76 ? -3.611 -2.101 14.201 1.00 69.69 76 MET A O 1
ATOM 488 N N . ASN A 1 77 ? -2.077 -0.533 13.682 1.00 67.12 77 ASN A N 1
ATOM 489 C CA . ASN A 1 77 ? -1.531 -0.384 15.036 1.00 67.12 77 ASN A CA 1
ATOM 490 C C . ASN A 1 77 ? -2.291 0.642 15.881 1.00 67.12 77 ASN A C 1
ATOM 492 O O . ASN A 1 77 ? -2.167 0.638 17.104 1.00 67.12 77 ASN A O 1
ATOM 496 N N . GLU A 1 78 ? -3.096 1.501 15.262 1.00 58.84 78 GLU A N 1
ATOM 497 C CA . GLU A 1 78 ? -4.229 2.086 15.957 1.00 58.84 78 GLU A CA 1
ATOM 498 C C . GLU A 1 78 ? -5.192 0.926 16.236 1.00 58.84 78 GLU A C 1
ATOM 500 O O . GLU A 1 78 ? -5.711 0.350 15.275 1.00 58.84 78 GLU A O 1
ATOM 505 N N . PRO A 1 79 ? -5.387 0.514 17.512 1.00 50.22 79 PRO A N 1
ATOM 506 C CA . PRO A 1 79 ? -6.315 -0.558 17.843 1.00 50.22 79 PRO A CA 1
ATOM 507 C C . PRO A 1 79 ? -7.604 -0.153 17.182 1.00 50.22 79 PRO A C 1
ATOM 509 O O . PRO A 1 79 ? -8.084 0.935 17.501 1.00 50.22 79 PRO A O 1
ATOM 512 N N . THR A 1 80 ? -8.041 -0.950 16.196 1.00 51.94 80 THR A N 1
ATOM 513 C CA . THR A 1 80 ? -9.159 -0.639 15.315 1.00 51.94 80 THR A CA 1
ATOM 514 C C . THR A 1 80 ? -10.215 -0.071 16.217 1.00 51.94 80 THR A C 1
ATOM 516 O O . THR A 1 80 ? -10.801 -0.816 17.002 1.00 51.94 80 THR A O 1
ATOM 519 N N . GLN A 1 81 ? -10.328 1.262 16.214 1.00 48.97 81 GLN A N 1
ATOM 520 C CA . GLN A 1 81 ? -11.294 1.954 17.030 1.00 48.97 81 GLN A CA 1
ATOM 521 C C . GLN A 1 81 ? -12.553 1.345 16.475 1.00 48.97 81 GLN A C 1
ATOM 523 O O . GLN A 1 81 ? -12.881 1.614 15.315 1.00 48.97 81 GLN A O 1
ATOM 528 N N . LEU A 1 82 ? -13.143 0.400 17.220 1.00 51.22 82 LEU A N 1
ATOM 529 C CA . LEU A 1 82 ? -14.474 -0.121 16.984 1.00 51.22 82 LEU A CA 1
ATOM 530 C C . LEU A 1 82 ? -15.220 1.138 16.659 1.00 51.22 82 LEU A C 1
ATOM 532 O O . LEU A 1 82 ? -15.300 1.959 17.570 1.00 51.22 82 LEU A O 1
ATOM 536 N N . LYS A 1 83 ? -15.530 1.361 15.367 1.00 48.66 83 LYS A N 1
ATOM 537 C CA . LYS A 1 83 ? -16.000 2.646 14.847 1.00 48.66 83 LYS A CA 1
ATOM 538 C C . LYS A 1 83 ? -17.084 3.026 15.814 1.00 48.66 83 LYS A C 1
ATOM 540 O O . LYS A 1 83 ? -18.142 2.401 15.758 1.00 48.66 83 LYS A O 1
ATOM 545 N N . LYS A 1 84 ? -16.760 3.895 16.776 1.00 50.75 84 LYS A N 1
ATOM 546 C CA . LYS A 1 84 ? -17.635 4.114 17.914 1.00 50.75 84 LYS A CA 1
ATOM 547 C C . LYS A 1 84 ? -18.811 4.726 17.183 1.00 50.75 84 LYS A C 1
ATOM 549 O O . LYS A 1 84 ? -18.597 5.756 16.530 1.00 50.75 84 LYS A O 1
ATOM 554 N N . PRO A 1 85 ? -19.973 4.047 17.083 1.00 52.72 85 PRO A N 1
ATOM 555 C CA . PRO A 1 85 ? -21.098 4.667 16.410 1.00 52.72 85 PRO A CA 1
ATOM 556 C C . PRO A 1 85 ? -21.237 6.042 17.059 1.00 52.72 85 PRO A C 1
ATOM 558 O O . PRO A 1 85 ? -20.905 6.185 18.236 1.00 52.72 85 PRO A O 1
ATOM 561 N N . ALA A 1 86 ? -21.630 7.072 16.315 1.00 53.69 86 ALA A N 1
ATOM 562 C CA . ALA A 1 86 ? -21.676 8.443 16.832 1.00 53.69 86 ALA A CA 1
ATOM 563 C C . ALA A 1 86 ? -22.469 8.589 18.163 1.00 53.69 86 ALA A C 1
ATOM 565 O O . ALA A 1 86 ? -22.394 9.626 18.808 1.00 53.69 86 ALA A O 1
ATOM 566 N N . SER A 1 87 ? -23.173 7.535 18.599 1.00 56.50 87 SER A N 1
ATOM 567 C CA . SER A 1 87 ? -23.784 7.322 19.912 1.00 56.50 87 SER A CA 1
ATOM 568 C C . SER A 1 87 ? -22.847 6.931 21.077 1.00 56.50 87 SER A C 1
ATOM 570 O O . SER A 1 87 ? -23.320 6.844 22.203 1.00 56.50 87 SER A O 1
ATOM 572 N N . GLY A 1 88 ? -21.552 6.662 20.872 1.00 61.59 88 GLY A N 1
ATOM 573 C CA . GLY A 1 88 ? -20.601 6.325 21.944 1.00 61.59 88 GLY A CA 1
ATOM 574 C C . GLY A 1 88 ? -20.778 4.944 22.596 1.00 61.59 88 GLY A C 1
ATOM 575 O O . GLY A 1 88 ? -20.024 4.621 23.512 1.00 61.59 88 GLY A O 1
ATOM 576 N N . GLN A 1 89 ? -21.718 4.123 22.122 1.00 67.44 89 GLN A N 1
ATOM 577 C CA . GLN A 1 89 ? -22.045 2.816 22.704 1.00 67.44 89 GLN A CA 1
ATOM 578 C C . GLN A 1 89 ? -21.182 1.692 22.108 1.00 67.44 89 GLN A C 1
ATOM 580 O O . GLN A 1 89 ? -21.025 1.594 20.889 1.00 67.44 89 GLN A O 1
ATOM 585 N N . THR A 1 90 ? -20.628 0.832 22.966 1.00 69.94 90 THR A N 1
ATOM 586 C CA . THR A 1 90 ? -19.865 -0.358 22.558 1.00 69.94 90 THR A CA 1
ATOM 587 C C . THR A 1 90 ? -20.804 -1.381 21.918 1.00 69.94 90 THR A C 1
ATOM 589 O O . THR A 1 90 ? -21.756 -1.836 22.551 1.00 69.94 90 THR A O 1
ATOM 592 N N . LEU A 1 91 ? -20.539 -1.741 20.659 1.00 78.62 91 LEU A N 1
ATOM 593 C CA . LEU A 1 91 ? -21.285 -2.771 19.936 1.00 78.62 91 LEU A CA 1
ATOM 594 C C . LEU A 1 91 ? -20.589 -4.128 20.093 1.00 78.62 91 LEU A C 1
ATOM 596 O O . LEU A 1 91 ? -19.416 -4.265 19.752 1.00 78.62 91 LEU A O 1
ATOM 600 N N . TYR A 1 92 ? -21.329 -5.132 20.547 1.00 83.38 92 TYR A N 1
ATOM 601 C CA . TYR A 1 92 ? -20.911 -6.529 20.641 1.00 83.38 92 TYR A CA 1
ATOM 602 C C . TYR A 1 92 ? -21.515 -7.320 19.476 1.00 83.38 92 TYR A C 1
ATOM 604 O O . TYR A 1 92 ? -22.664 -7.086 19.094 1.00 83.38 92 TYR A O 1
ATOM 612 N N . TYR A 1 93 ? -20.742 -8.227 18.877 1.00 82.88 93 TYR A N 1
ATOM 613 C CA . TYR A 1 93 ? -21.221 -9.098 17.802 1.00 82.88 93 TYR A CA 1
ATOM 614 C C . TYR A 1 93 ? -21.756 -10.403 18.392 1.00 82.88 93 TYR A C 1
ATOM 616 O O . TYR A 1 93 ? -21.056 -11.071 19.148 1.00 82.88 93 TYR A O 1
ATOM 624 N N . ASP A 1 94 ? -22.997 -10.749 18.057 1.00 83.50 94 ASP A N 1
ATOM 625 C CA . ASP A 1 94 ? -23.599 -12.037 18.389 1.00 83.50 94 ASP A CA 1
ATOM 626 C C . ASP A 1 94 ? -23.496 -12.950 17.162 1.00 83.50 94 ASP A C 1
ATOM 628 O O . ASP A 1 94 ? -24.157 -12.720 16.145 1.00 83.50 94 ASP A O 1
ATOM 632 N N . GLU A 1 95 ? -22.634 -13.962 17.251 1.00 77.88 95 GLU A N 1
ATOM 633 C CA . GLU A 1 95 ? -22.341 -14.892 16.156 1.00 77.88 95 GLU A CA 1
ATOM 634 C C . GLU A 1 95 ? -23.500 -15.868 15.890 1.00 77.88 95 GLU A C 1
ATOM 636 O O . GLU A 1 95 ? -23.669 -16.329 14.764 1.00 77.88 95 GLU A O 1
ATOM 641 N N . GLN A 1 96 ? -24.361 -16.120 16.887 1.00 82.88 96 GLN A N 1
ATOM 642 C CA . GLN A 1 96 ? -25.545 -16.973 16.730 1.00 82.88 96 GLN A CA 1
ATOM 643 C C . GLN A 1 96 ? -26.648 -16.256 15.946 1.00 82.88 96 GLN A C 1
ATOM 645 O O . GLN A 1 96 ? -27.334 -16.866 15.127 1.00 82.88 96 GLN A O 1
ATOM 650 N N . ALA A 1 97 ? -26.816 -14.954 16.189 1.00 82.94 97 ALA A N 1
ATOM 651 C CA . ALA A 1 97 ? -27.813 -14.131 15.508 1.00 82.94 97 ALA A CA 1
ATOM 652 C C . ALA A 1 97 ? -27.280 -13.434 14.244 1.00 82.94 97 ALA A C 1
ATOM 654 O O . ALA A 1 97 ? -28.070 -12.872 13.483 1.00 82.94 97 ALA A O 1
ATOM 655 N N . GLY A 1 98 ? -25.959 -13.407 14.039 1.00 85.12 98 GLY A N 1
ATOM 656 C CA . GLY A 1 98 ? -25.301 -12.677 12.953 1.00 85.12 98 GLY A CA 1
ATOM 657 C C . GLY A 1 98 ? -25.503 -11.157 13.025 1.00 85.12 98 GLY A C 1
ATOM 658 O O . GLY A 1 98 ? -25.482 -10.475 11.997 1.00 85.12 98 GLY A O 1
ATOM 659 N N . ARG A 1 99 ? -25.764 -10.606 14.219 1.00 84.75 99 ARG A N 1
ATOM 660 C CA . ARG A 1 99 ? -26.182 -9.205 14.418 1.00 84.75 99 ARG A CA 1
ATOM 661 C C . ARG A 1 99 ? -25.416 -8.548 15.565 1.00 84.75 99 ARG A C 1
ATOM 663 O O . ARG A 1 99 ? -25.086 -9.178 16.561 1.00 84.75 99 ARG A O 1
ATOM 670 N N . TYR A 1 100 ? -25.175 -7.243 15.433 1.00 85.44 100 TYR A N 1
ATOM 671 C CA . TYR A 1 100 ? -24.572 -6.424 16.488 1.00 85.44 100 TYR A CA 1
ATOM 672 C C . TYR A 1 100 ? -25.626 -5.962 17.506 1.00 85.44 100 TYR A C 1
ATOM 674 O O . TYR A 1 100 ? -26.724 -5.551 17.110 1.00 85.44 100 TYR A O 1
ATOM 682 N N . TYR A 1 101 ? -25.273 -5.965 18.790 1.00 85.94 101 TYR A N 1
ATOM 683 C CA . TYR A 1 101 ? -26.079 -5.453 19.903 1.00 85.94 101 TYR A CA 1
ATOM 684 C C . TYR A 1 101 ? -25.262 -4.503 20.790 1.00 85.94 101 TYR A C 1
ATOM 686 O O . TYR A 1 101 ? -24.035 -4.509 20.749 1.00 85.94 101 TYR A O 1
ATOM 694 N N . PHE A 1 102 ? -25.930 -3.681 21.591 1.00 85.44 102 PHE A N 1
ATOM 695 C CA . PHE A 1 102 ? -25.318 -2.860 22.637 1.00 85.44 102 PHE A CA 1
ATOM 696 C C . PHE A 1 102 ? -26.052 -3.063 23.965 1.00 85.44 102 PHE A C 1
ATOM 698 O O . PHE A 1 102 ? -27.192 -3.539 23.996 1.00 85.44 102 PHE A O 1
ATOM 705 N N . VAL A 1 103 ? -25.381 -2.720 25.064 1.00 82.50 103 VAL A N 1
ATOM 706 C CA . VAL A 1 103 ? -25.965 -2.701 26.410 1.00 82.50 103 VAL A CA 1
ATOM 707 C C . VAL A 1 103 ? -26.232 -1.251 26.784 1.00 82.50 103 VAL A C 1
ATOM 709 O O . VAL A 1 103 ? -25.340 -0.410 26.689 1.00 82.50 103 VAL A O 1
ATOM 712 N N . GLU A 1 104 ? -27.462 -0.950 27.180 1.00 82.50 104 GLU A N 1
ATOM 713 C CA . GLU A 1 104 ? -27.829 0.366 27.687 1.00 82.50 104 GLU A CA 1
ATOM 714 C C . GLU A 1 104 ? -27.462 0.467 29.172 1.00 82.50 104 GLU A C 1
ATOM 716 O O . GLU A 1 104 ? -27.969 -0.290 29.996 1.00 82.50 104 GLU A O 1
ATOM 721 N N . GLU A 1 105 ? -26.587 1.407 29.526 1.00 74.75 105 GLU A N 1
ATOM 722 C CA . GLU A 1 105 ? -26.045 1.534 30.889 1.00 74.75 105 GLU A CA 1
ATOM 723 C C . GLU A 1 105 ? -27.110 1.963 31.915 1.00 74.75 105 GLU A C 1
ATOM 725 O O . GLU A 1 105 ? -27.076 1.540 33.065 1.00 74.75 105 GLU A O 1
ATOM 730 N N . ALA A 1 106 ? -28.110 2.739 31.482 1.00 78.25 106 ALA A N 1
ATOM 731 C CA . ALA A 1 106 ? -29.187 3.229 32.344 1.00 78.25 106 ALA A CA 1
ATOM 732 C C . ALA A 1 106 ? -30.156 2.127 32.806 1.00 78.25 106 ALA A C 1
ATOM 734 O O . ALA A 1 106 ? -30.777 2.253 33.859 1.00 78.25 106 ALA A O 1
ATOM 735 N N . THR A 1 107 ? -30.321 1.068 32.011 1.00 82.69 107 THR A N 1
ATOM 736 C CA . THR A 1 107 ? -31.346 0.036 32.244 1.00 82.69 107 THR A CA 1
ATOM 737 C C . THR A 1 107 ? -30.776 -1.378 32.327 1.00 82.69 107 THR A C 1
ATOM 739 O O . THR A 1 107 ? -31.496 -2.305 32.693 1.00 82.69 107 THR A O 1
ATOM 742 N N . GLY A 1 108 ? -29.508 -1.576 31.955 1.00 81.00 108 GLY A N 1
ATOM 743 C CA . GLY A 1 108 ? -28.885 -2.891 31.802 1.00 81.00 108 GLY A CA 1
ATOM 744 C C . GLY A 1 108 ? -29.469 -3.724 30.654 1.00 81.00 108 GLY A C 1
ATOM 745 O O . GLY A 1 108 ? -29.105 -4.890 30.490 1.00 81.00 108 GLY A O 1
ATOM 746 N N . ARG A 1 109 ? -30.388 -3.167 29.853 1.00 84.75 109 ARG A N 1
ATOM 747 C CA . ARG A 1 109 ? -31.075 -3.910 28.792 1.00 84.75 109 ARG A CA 1
ATOM 748 C C . ARG A 1 109 ? -30.191 -4.002 27.556 1.00 84.75 109 ARG A C 1
ATOM 750 O O . ARG A 1 109 ? -29.492 -3.061 27.181 1.00 84.75 109 ARG A O 1
ATOM 757 N N . THR A 1 110 ? -30.242 -5.161 26.908 1.00 86.25 110 THR A N 1
ATOM 758 C CA . THR A 1 110 ? -29.563 -5.389 25.633 1.00 86.25 110 THR A CA 1
ATOM 759 C C . THR A 1 110 ? -30.502 -5.043 24.485 1.00 86.25 110 THR A C 1
ATOM 761 O O . THR A 1 110 ? -31.642 -5.515 24.436 1.00 86.25 110 THR A O 1
ATOM 764 N N . TYR A 1 111 ? -30.011 -4.244 23.545 1.00 83.94 111 TYR A N 1
ATOM 765 C CA . TYR A 1 111 ? -30.735 -3.864 22.337 1.00 83.94 111 TYR A CA 1
ATOM 766 C C . TYR A 1 111 ? -29.901 -4.221 21.115 1.00 83.94 111 TYR A C 1
ATOM 768 O O . TYR A 1 111 ? -28.681 -4.074 21.094 1.00 83.94 111 TYR A O 1
ATOM 776 N N . TRP A 1 112 ? -30.562 -4.679 20.064 1.00 87.44 112 TRP A N 1
ATOM 777 C CA . TRP A 1 112 ? -29.945 -4.834 18.756 1.00 87.44 112 TRP A CA 1
ATOM 778 C C . TRP A 1 112 ? -29.572 -3.464 18.168 1.00 87.44 112 TRP A C 1
ATOM 780 O O . TRP A 1 112 ? -30.160 -2.445 18.523 1.00 87.44 112 TRP A O 1
ATOM 790 N N . LYS A 1 113 ? -28.652 -3.427 17.196 1.00 82.56 113 LYS A N 1
ATOM 791 C CA . LYS A 1 113 ? -28.229 -2.194 16.493 1.00 82.56 113 LYS A CA 1
ATOM 792 C C . LYS A 1 113 ? -29.395 -1.351 15.940 1.00 82.56 113 LYS A C 1
ATOM 794 O O . LYS A 1 113 ? -29.258 -0.144 15.786 1.00 82.56 113 LYS A O 1
ATOM 799 N N . ASN A 1 114 ? -30.529 -1.974 15.623 1.00 82.44 114 ASN A N 1
ATOM 800 C CA . ASN A 1 114 ? -31.763 -1.325 15.162 1.00 82.44 114 ASN A CA 1
ATOM 801 C C . ASN A 1 114 ? -32.678 -0.831 16.306 1.00 82.44 114 ASN A C 1
ATOM 803 O O . ASN A 1 114 ? -33.818 -0.471 16.038 1.00 82.44 114 ASN A O 1
ATOM 807 N N . GLY A 1 115 ? -32.227 -0.859 17.563 1.00 78.38 115 GLY A N 1
ATOM 808 C CA . GLY A 1 115 ? -32.978 -0.393 18.734 1.00 78.38 115 GLY A CA 1
ATOM 809 C C . GLY A 1 115 ? -34.035 -1.369 19.260 1.00 78.38 115 GLY A C 1
ATOM 810 O O . GLY A 1 115 ? -34.707 -1.072 20.241 1.00 78.38 115 GLY A O 1
ATOM 811 N N . THR A 1 116 ? -34.201 -2.544 18.647 1.00 86.69 116 THR A N 1
ATOM 812 C CA . THR A 1 116 ? -35.137 -3.564 19.147 1.00 86.69 116 THR A CA 1
ATOM 813 C C . THR A 1 116 ? -34.563 -4.289 20.359 1.00 86.69 116 THR A C 1
ATOM 815 O O . THR A 1 116 ? -33.378 -4.623 20.362 1.00 86.69 116 THR A O 1
ATOM 818 N N . LEU A 1 117 ? -35.407 -4.583 21.349 1.00 84.00 117 LEU A N 1
ATOM 819 C CA . LEU A 1 117 ? -35.029 -5.328 22.551 1.00 84.00 117 LEU A CA 1
ATOM 820 C C . LEU A 1 117 ? -34.472 -6.721 22.187 1.00 84.00 117 LEU A C 1
ATOM 822 O O . LEU A 1 117 ? -35.081 -7.436 21.390 1.00 84.00 117 LEU A O 1
ATOM 826 N N . ARG A 1 118 ? -33.320 -7.103 22.754 1.00 82.94 118 ARG A N 1
ATOM 827 C CA . ARG A 1 118 ? -32.731 -8.451 22.612 1.00 82.94 118 ARG A CA 1
ATOM 828 C C . ARG A 1 118 ? -33.176 -9.391 23.733 1.00 82.94 118 ARG A C 1
ATOM 830 O O . ARG A 1 118 ? -33.405 -10.564 23.467 1.00 82.94 118 ARG A O 1
ATOM 837 N N . SER A 1 119 ? -33.296 -8.880 24.960 1.00 69.62 119 SER A N 1
ATOM 838 C CA . SER A 1 119 ? -33.767 -9.634 26.131 1.00 69.62 119 SER A CA 1
ATOM 839 C C . SER A 1 119 ? -35.294 -9.742 26.117 1.00 69.62 119 SER A C 1
ATOM 841 O O . SER A 1 119 ? -35.952 -8.782 26.508 1.00 69.62 119 SER A O 1
ATOM 843 N N . GLN A 1 120 ? -35.844 -10.872 25.674 1.00 60.81 120 GLN A N 1
ATOM 844 C CA . GLN A 1 120 ? -37.215 -11.288 26.013 1.00 60.81 120 GLN A CA 1
ATOM 845 C C . GLN A 1 120 ? -37.205 -12.012 27.356 1.00 60.81 120 GLN A C 1
ATOM 847 O O . GLN A 1 120 ? -36.261 -12.808 27.561 1.00 60.81 120 GLN A O 1
#

pLDDT: mean 76.94, std 1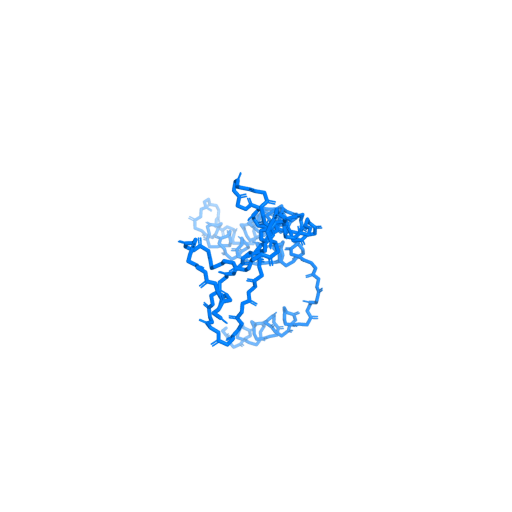4.71, range [40.03, 95.31]